Protein AF-A0A3D5R0T3-F1 (afdb_monomer)

Radius of gyration: 20.48 Å; Cα contacts (8 Å, |Δi|>4): 19; chains: 1; bounding box: 44×42×44 Å

Sequence (80 aa):
MSQYWSQTVKNIKPYVPGEQPKDRKYVKLNTNENPYPPSPKVIDAIKLAANDTLRLYPDPSGDELRDTIACAFGLKRENV

Structure (mmCIF, N/CA/C/O backbone):
data_AF-A0A3D5R0T3-F1
#
_entry.id   AF-A0A3D5R0T3-F1
#
loop_
_atom_site.group_PDB
_atom_site.id
_atom_site.type_symbol
_atom_site.label_atom_id
_atom_site.label_alt_id
_atom_site.label_comp_id
_atom_site.label_asym_id
_atom_site.label_entity_id
_atom_site.label_seq_id
_atom_site.pdbx_PDB_ins_code
_atom_site.Cartn_x
_atom_site.Cartn_y
_atom_site.Cartn_z
_atom_site.occupancy
_atom_site.B_iso_or_equiv
_atom_site.auth_seq_id
_atom_site.auth_comp_id
_atom_site.auth_asym_id
_atom_site.auth_atom_id
_atom_site.pdbx_PDB_model_num
ATOM 1 N N . MET A 1 1 ? 25.576 18.589 -12.418 1.00 73.62 1 MET A N 1
ATOM 2 C CA . MET A 1 1 ? 24.450 18.415 -11.466 1.00 73.62 1 MET A CA 1
ATOM 3 C C . MET A 1 1 ? 23.929 19.779 -11.041 1.00 73.62 1 MET A C 1
ATOM 5 O O . MET A 1 1 ? 24.700 20.729 -11.078 1.00 73.62 1 MET A O 1
ATOM 9 N N . SER A 1 2 ? 22.646 19.882 -10.674 1.00 84.62 2 SER A N 1
ATOM 10 C CA . SER A 1 2 ? 22.003 21.156 -10.315 1.00 84.62 2 SER A CA 1
ATOM 11 C C . SER A 1 2 ? 22.679 21.834 -9.118 1.00 84.62 2 SER A C 1
ATOM 13 O O . SER A 1 2 ? 22.971 21.192 -8.106 1.00 84.62 2 SER A O 1
ATOM 15 N N . GLN A 1 3 ? 22.894 23.147 -9.220 1.00 90.25 3 GLN A N 1
ATOM 16 C CA . GLN A 1 3 ? 23.442 23.969 -8.136 1.00 90.25 3 GLN A CA 1
ATOM 17 C C . GLN A 1 3 ? 22.509 24.053 -6.920 1.00 90.25 3 GLN A C 1
ATOM 19 O O . GLN A 1 3 ? 22.982 24.224 -5.802 1.00 90.25 3 GLN A O 1
ATOM 24 N N . TYR A 1 4 ? 21.206 23.848 -7.130 1.00 93.88 4 TYR A N 1
ATOM 25 C CA . TYR A 1 4 ? 20.177 23.914 -6.090 1.00 93.88 4 TYR A CA 1
ATOM 26 C C . TYR A 1 4 ? 20.083 22.640 -5.235 1.00 93.88 4 TYR A C 1
ATOM 28 O O . TYR A 1 4 ? 19.268 22.571 -4.321 1.00 93.88 4 TYR A O 1
ATOM 36 N N . TRP A 1 5 ? 20.880 21.606 -5.527 1.00 94.38 5 TRP A N 1
ATOM 37 C CA . TRP A 1 5 ? 20.871 20.374 -4.737 1.00 94.38 5 TRP A CA 1
ATOM 38 C C . TRP A 1 5 ? 21.675 20.528 -3.445 1.00 94.38 5 TRP A C 1
ATOM 40 O O . TRP A 1 5 ? 22.819 20.998 -3.457 1.00 94.38 5 TRP A O 1
ATOM 50 N N . SER A 1 6 ? 21.087 20.065 -2.339 1.00 94.88 6 SER A N 1
ATOM 51 C CA . SER A 1 6 ? 21.772 19.963 -1.052 1.00 94.88 6 SER A CA 1
ATOM 52 C C . SER A 1 6 ? 22.951 18.990 -1.133 1.00 94.88 6 SER A C 1
ATOM 54 O O . SER A 1 6 ? 23.010 18.119 -2.008 1.00 94.88 6 SER A O 1
ATOM 56 N N . GLN A 1 7 ? 23.899 19.112 -0.204 1.00 93.88 7 GLN A N 1
ATOM 57 C CA . GLN A 1 7 ? 25.065 18.230 -0.180 1.00 93.88 7 GLN A CA 1
ATOM 58 C C . GLN A 1 7 ? 24.676 16.757 0.028 1.00 93.88 7 GLN A C 1
ATOM 60 O O . GLN A 1 7 ? 25.265 15.873 -0.589 1.00 93.88 7 GLN A O 1
ATOM 65 N N . THR A 1 8 ? 23.639 16.498 0.828 1.00 94.44 8 THR A N 1
ATOM 66 C CA . THR A 1 8 ? 23.090 15.154 1.051 1.00 94.44 8 THR A CA 1
ATOM 67 C C . THR A 1 8 ? 22.610 14.518 -0.250 1.00 94.44 8 THR A C 1
ATOM 69 O O . THR A 1 8 ? 22.996 13.395 -0.555 1.00 94.44 8 THR A O 1
ATOM 72 N N . VAL A 1 9 ? 21.825 15.245 -1.055 1.00 93.81 9 VAL A N 1
ATOM 73 C CA . VAL A 1 9 ? 21.306 14.733 -2.337 1.00 93.81 9 VAL A CA 1
ATOM 74 C C . VAL A 1 9 ? 22.434 14.527 -3.346 1.00 93.81 9 VAL A C 1
ATOM 76 O O . VAL A 1 9 ? 22.415 13.555 -4.090 1.00 93.81 9 VAL A O 1
ATOM 79 N N . LYS A 1 10 ? 23.456 15.390 -3.348 1.00 92.38 10 LYS A N 1
ATOM 80 C CA . LYS A 1 10 ? 24.637 15.212 -4.211 1.00 92.38 10 LYS A CA 1
ATOM 81 C C . LYS A 1 10 ? 25.428 13.942 -3.884 1.00 92.38 10 LYS A C 1
ATOM 83 O O . LYS A 1 10 ? 26.047 13.380 -4.781 1.00 92.38 10 LYS A O 1
ATOM 88 N N . ASN A 1 11 ? 25.414 13.515 -2.622 1.00 93.38 11 ASN A N 1
ATOM 89 C CA . ASN A 1 11 ? 26.224 12.403 -2.126 1.00 93.38 11 ASN A CA 1
ATOM 90 C C . ASN A 1 11 ? 25.450 11.083 -1.998 1.00 93.38 11 ASN A C 1
ATOM 92 O O . ASN A 1 11 ? 26.061 10.051 -1.712 1.00 93.38 11 ASN A O 1
ATOM 96 N N . ILE A 1 12 ? 24.125 11.092 -2.174 1.00 95.00 12 ILE A N 1
ATOM 97 C CA . ILE A 1 12 ? 23.333 9.869 -2.073 1.00 95.00 12 ILE A CA 1
ATOM 98 C C . ILE A 1 12 ? 23.684 8.935 -3.234 1.00 95.00 12 ILE A C 1
ATOM 100 O O . ILE A 1 12 ? 23.748 9.348 -4.391 1.00 95.00 12 ILE A O 1
ATOM 104 N N . LYS A 1 13 ? 23.901 7.656 -2.927 1.00 94.38 13 LYS A N 1
ATOM 105 C CA 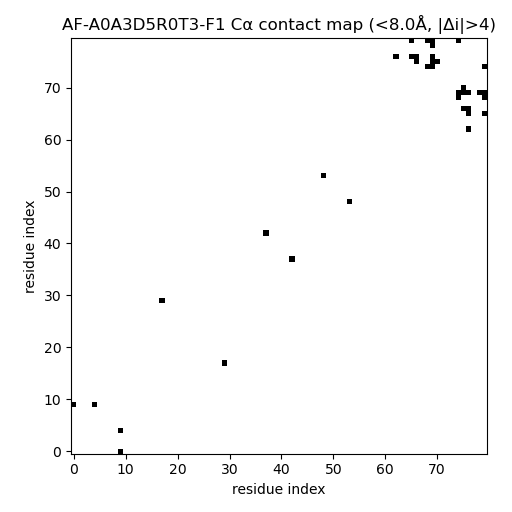. LYS A 1 13 ? 23.913 6.602 -3.942 1.00 94.38 13 LYS A CA 1
ATOM 106 C C . LYS A 1 13 ? 22.468 6.137 -4.124 1.00 94.38 13 LYS A C 1
ATOM 108 O O . LYS A 1 13 ? 21.905 5.623 -3.156 1.00 94.38 13 LYS A O 1
ATOM 113 N N . PRO A 1 14 ? 21.844 6.339 -5.297 1.00 93.31 14 PRO A N 1
ATOM 114 C CA . PRO A 1 14 ? 20.474 5.899 -5.517 1.00 93.31 14 PRO A CA 1
ATOM 115 C C . PRO A 1 14 ? 20.345 4.385 -5.351 1.00 93.31 14 PRO A C 1
ATOM 117 O O . PRO A 1 14 ? 21.282 3.637 -5.636 1.00 93.31 14 PRO A O 1
ATOM 120 N N . TYR A 1 15 ? 19.163 3.938 -4.929 1.00 95.81 15 TYR A N 1
ATOM 121 C CA . TYR A 1 15 ? 18.815 2.525 -4.982 1.00 95.81 15 TYR A CA 1
ATOM 122 C C . TYR A 1 15 ? 18.913 2.019 -6.427 1.00 95.81 15 TYR A C 1
ATOM 124 O O . TYR A 1 15 ? 18.346 2.623 -7.339 1.00 95.81 15 TYR A O 1
ATOM 132 N N . VAL A 1 16 ? 19.623 0.908 -6.620 1.00 95.81 16 VAL A N 1
ATOM 133 C CA . VAL A 1 16 ? 19.700 0.205 -7.903 1.00 95.81 16 VAL A CA 1
ATOM 134 C C . VAL A 1 16 ? 18.815 -1.037 -7.793 1.00 95.81 16 VAL A C 1
ATOM 136 O O . VAL A 1 16 ? 19.160 -1.944 -7.031 1.00 95.81 16 VAL A O 1
ATOM 139 N N . PRO A 1 17 ? 17.666 -1.089 -8.492 1.00 95.56 17 PRO A N 1
ATOM 140 C CA . PRO A 1 17 ? 16.823 -2.275 -8.484 1.00 95.56 17 PRO A CA 1
ATOM 141 C C . PRO A 1 17 ? 17.538 -3.464 -9.126 1.00 95.56 17 PRO A C 1
ATOM 143 O O . PRO A 1 17 ? 18.380 -3.301 -10.010 1.00 95.56 17 PRO A O 1
ATOM 146 N N . GLY A 1 18 ? 17.170 -4.669 -8.690 1.00 93.88 18 GLY A N 1
ATOM 147 C CA . GLY A 1 18 ? 17.604 -5.901 -9.343 1.00 93.88 18 GLY A CA 1
ATOM 148 C C . GLY A 1 18 ? 17.060 -6.022 -10.770 1.00 93.88 18 GLY A C 1
ATOM 149 O O . GLY A 1 18 ? 16.094 -5.358 -11.151 1.00 93.88 18 GLY A O 1
ATOM 150 N N . GLU A 1 19 ? 17.677 -6.900 -11.554 1.00 92.50 19 GLU A N 1
ATOM 151 C CA . GLU A 1 19 ? 17.287 -7.168 -12.939 1.00 92.50 19 GLU A CA 1
ATOM 152 C C . GLU A 1 19 ? 15.831 -7.658 -13.044 1.00 92.50 19 GLU A C 1
ATOM 154 O O . GLU A 1 19 ? 15.392 -8.499 -12.260 1.00 92.50 19 GLU A O 1
ATOM 159 N N . GLN A 1 20 ? 15.086 -7.165 -14.038 1.00 92.00 20 GLN A N 1
ATOM 160 C CA . GLN A 1 20 ? 13.754 -7.665 -14.399 1.00 92.00 20 GLN A CA 1
ATOM 161 C C . GLN A 1 20 ? 13.625 -7.798 -15.927 1.00 92.00 20 GLN A C 1
ATOM 163 O O . GLN A 1 20 ? 13.196 -6.845 -16.588 1.00 92.00 20 GLN A O 1
ATOM 168 N N . PRO A 1 21 ? 13.994 -8.956 -16.506 1.00 91.06 21 PRO A N 1
ATOM 169 C CA . PRO A 1 21 ? 13.912 -9.188 -17.946 1.00 91.06 21 PRO A CA 1
ATOM 170 C C . PRO A 1 21 ? 12.460 -9.200 -18.449 1.00 91.06 21 PRO A C 1
ATOM 172 O O . PRO A 1 21 ? 11.543 -9.605 -17.732 1.00 91.06 21 PRO A O 1
ATOM 175 N N . LYS A 1 22 ? 12.244 -8.759 -19.696 1.00 92.00 22 LYS A N 1
ATOM 176 C CA . LYS A 1 22 ? 10.910 -8.642 -20.333 1.00 92.00 22 LYS A CA 1
ATOM 177 C C . LYS A 1 22 ? 10.843 -9.222 -21.749 1.00 92.00 22 LYS A C 1
ATOM 179 O O . LYS A 1 22 ? 9.836 -9.081 -22.433 1.00 92.00 22 LYS A O 1
ATOM 184 N N . ASP A 1 23 ? 11.916 -9.856 -22.194 1.00 96.19 23 ASP A N 1
ATOM 185 C CA . ASP A 1 23 ? 12.097 -10.427 -23.532 1.00 96.19 23 ASP A CA 1
ATOM 186 C C . ASP A 1 23 ? 11.299 -11.721 -23.755 1.00 96.19 23 ASP A C 1
ATOM 188 O O . ASP A 1 23 ? 11.030 -12.109 -24.890 1.00 96.19 23 ASP A O 1
ATOM 192 N N . ARG A 1 24 ? 10.892 -12.391 -22.674 1.00 94.88 24 ARG A N 1
ATOM 193 C CA . ARG A 1 24 ? 10.091 -13.618 -22.706 1.00 94.88 24 ARG A CA 1
ATOM 194 C C . ARG A 1 24 ? 9.311 -13.795 -21.407 1.00 94.88 24 ARG A C 1
ATOM 196 O O . ARG A 1 24 ? 9.395 -12.980 -20.492 1.00 94.88 24 ARG A O 1
ATOM 203 N N . LYS A 1 25 ? 8.543 -14.881 -21.318 1.00 93.81 25 LYS A N 1
ATOM 204 C CA . LYS A 1 25 ? 7.893 -15.292 -20.069 1.00 93.81 25 LYS A CA 1
ATOM 205 C C . LYS A 1 25 ? 8.908 -15.973 -19.152 1.00 93.81 25 LYS A C 1
ATOM 207 O O . LYS A 1 25 ? 9.631 -16.864 -19.589 1.00 93.81 25 LYS A O 1
ATOM 212 N N . TYR A 1 26 ? 8.908 -15.578 -17.884 1.00 93.94 26 TYR A N 1
ATOM 213 C CA . TYR A 1 26 ? 9.789 -16.106 -16.845 1.00 93.94 26 TYR A CA 1
ATOM 214 C C . TYR A 1 26 ? 8.977 -16.716 -15.705 1.00 93.94 26 TYR A C 1
ATOM 216 O O . TYR A 1 26 ? 7.883 -16.243 -15.395 1.00 93.94 26 TYR A O 1
ATOM 224 N N . VAL A 1 27 ? 9.552 -17.714 -15.031 1.00 95.25 27 VAL A N 1
ATOM 225 C CA . VAL A 1 27 ? 9.156 -18.039 -13.656 1.00 95.25 27 VAL A CA 1
ATOM 226 C C . VAL A 1 27 ? 9.808 -16.988 -12.758 1.00 95.25 27 VAL A C 1
ATOM 228 O O . VAL A 1 27 ? 11.026 -16.979 -12.586 1.00 95.25 27 VAL A O 1
ATOM 231 N N . LYS A 1 28 ? 9.011 -16.041 -12.261 1.00 94.75 28 LYS A N 1
ATOM 232 C CA . LYS A 1 28 ? 9.503 -14.863 -11.538 1.00 94.75 28 LYS A CA 1
ATOM 233 C C . LYS A 1 28 ? 9.689 -15.176 -10.053 1.00 94.75 28 LYS A C 1
ATOM 235 O O . LYS A 1 28 ? 8.713 -15.436 -9.362 1.00 94.75 28 LYS A O 1
ATOM 240 N N . LEU A 1 29 ? 10.936 -15.136 -9.575 1.00 95.12 29 LEU A N 1
ATOM 241 C CA . LEU A 1 29 ? 11.316 -15.503 -8.196 1.00 95.12 29 LEU A CA 1
ATOM 242 C C . LEU A 1 29 ? 12.271 -14.489 -7.535 1.00 95.12 29 LEU A C 1
ATOM 244 O O . LEU A 1 29 ? 12.880 -14.781 -6.514 1.00 95.12 29 LEU A O 1
ATOM 248 N N . ASN A 1 30 ? 12.440 -13.302 -8.123 1.00 94.94 30 ASN A N 1
ATOM 249 C CA . ASN A 1 30 ? 13.496 -12.349 -7.758 1.00 94.94 30 ASN A CA 1
ATOM 250 C C . ASN A 1 30 ? 13.032 -11.152 -6.902 1.00 94.94 30 ASN A C 1
ATOM 252 O O . ASN A 1 30 ? 13.856 -10.310 -6.557 1.00 94.94 30 ASN A O 1
ATOM 256 N N . THR A 1 31 ? 11.739 -11.036 -6.574 1.00 95.19 31 THR A N 1
ATOM 257 C CA . THR A 1 31 ? 11.187 -9.888 -5.814 1.00 95.19 31 THR A CA 1
ATOM 258 C C . THR A 1 31 ? 10.283 -10.283 -4.645 1.00 95.19 31 THR A C 1
ATOM 260 O O . THR A 1 31 ? 9.563 -9.432 -4.132 1.00 95.19 31 THR A O 1
ATOM 263 N N . ASN A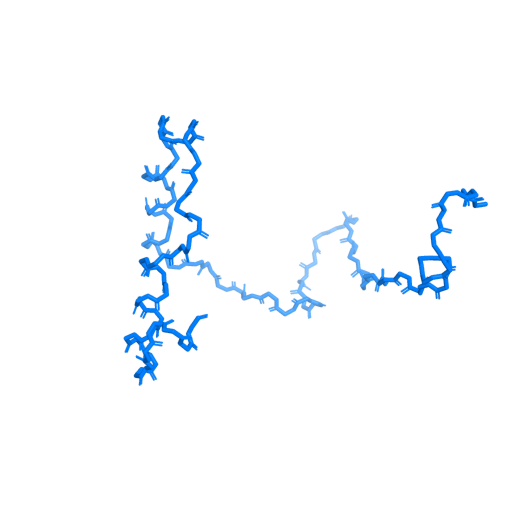 1 32 ? 10.298 -11.555 -4.231 1.00 96.81 32 ASN A N 1
ATOM 264 C CA . ASN A 1 32 ? 9.511 -12.073 -3.101 1.00 96.81 32 ASN A CA 1
ATOM 265 C C . ASN A 1 32 ? 7.988 -11.830 -3.211 1.00 96.81 32 ASN A C 1
ATOM 267 O O . ASN A 1 32 ? 7.311 -11.632 -2.205 1.00 96.81 32 ASN A O 1
ATOM 271 N N . GLU A 1 33 ? 7.440 -11.825 -4.429 1.00 97.19 33 GLU A N 1
ATOM 272 C CA . GLU A 1 33 ? 5.991 -11.730 -4.641 1.00 97.19 33 GLU A CA 1
ATOM 273 C C . GLU A 1 33 ? 5.279 -13.015 -4.202 1.00 97.19 33 GLU A C 1
ATOM 275 O O . GLU A 1 33 ? 5.826 -14.116 -4.302 1.00 97.19 33 GLU A O 1
ATOM 280 N N . ASN A 1 34 ? 4.034 -12.881 -3.741 1.00 97.75 34 ASN A N 1
ATOM 281 C CA . ASN A 1 34 ? 3.199 -14.034 -3.426 1.00 97.75 34 ASN A CA 1
ATOM 282 C C . ASN A 1 34 ? 2.759 -14.728 -4.734 1.00 97.75 34 ASN A C 1
ATOM 284 O O . ASN A 1 34 ? 2.245 -14.043 -5.621 1.00 97.75 34 ASN A O 1
ATOM 288 N N . PRO A 1 35 ? 2.931 -16.057 -4.880 1.00 97.44 35 PRO A N 1
ATOM 289 C CA . PRO A 1 35 ? 2.512 -16.773 -6.087 1.00 97.44 35 PRO A CA 1
ATOM 290 C C . PRO A 1 35 ? 0.986 -16.926 -6.215 1.00 97.44 35 PRO A C 1
ATOM 292 O O . PRO A 1 35 ? 0.497 -17.256 -7.295 1.00 97.44 35 PRO A O 1
ATOM 295 N N . TYR A 1 36 ? 0.232 -16.725 -5.131 1.00 98.00 36 TYR A N 1
ATOM 296 C CA . TYR A 1 36 ? -1.222 -16.861 -5.104 1.00 98.00 36 TYR A CA 1
ATOM 297 C C . TYR A 1 36 ? -1.927 -15.521 -5.352 1.00 98.00 36 TYR A C 1
ATOM 299 O O . TYR A 1 36 ? -1.404 -14.464 -4.986 1.00 98.00 36 TYR A O 1
ATOM 307 N N . PRO A 1 37 ? -3.145 -15.540 -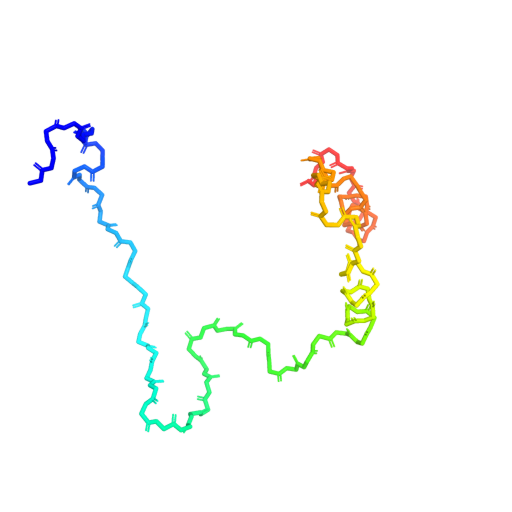5.926 1.00 97.81 37 PRO A N 1
ATOM 308 C CA . PRO A 1 37 ? -3.969 -14.342 -6.011 1.00 97.81 37 PRO A CA 1
ATOM 309 C C . PRO A 1 37 ? -4.346 -13.824 -4.610 1.00 97.81 37 PRO A C 1
ATOM 311 O O . PRO A 1 37 ? -4.363 -14.594 -3.643 1.00 97.81 37 PRO A O 1
ATOM 314 N N . PRO A 1 38 ? -4.698 -12.531 -4.480 1.00 98.12 38 PRO A N 1
ATOM 315 C CA . PRO A 1 38 ? -5.241 -12.009 -3.233 1.00 98.12 38 PRO A CA 1
ATOM 316 C C . PRO A 1 38 ? -6.594 -12.662 -2.908 1.00 98.12 38 PRO A C 1
ATOM 318 O O . PRO A 1 38 ? -7.237 -13.285 -3.754 1.00 98.12 38 PRO A O 1
ATOM 321 N N . SER A 1 39 ? -7.062 -12.469 -1.674 1.00 98.38 39 SER A N 1
ATOM 322 C CA . SER A 1 39 ? -8.401 -12.900 -1.259 1.00 98.38 39 SER A CA 1
ATOM 323 C C . SER A 1 39 ? -9.488 -12.334 -2.191 1.00 98.38 39 SER A C 1
ATOM 325 O O . SER A 1 39 ? -9.458 -11.134 -2.477 1.00 98.38 39 SER A O 1
ATOM 327 N N . PRO A 1 40 ? -10.500 -13.125 -2.603 1.00 98.44 40 PRO A N 1
ATOM 328 C CA . PRO A 1 40 ? -11.631 -12.623 -3.389 1.00 98.44 40 PRO A CA 1
ATOM 329 C C . PRO A 1 40 ? -12.335 -11.420 -2.744 1.00 98.44 40 PRO A C 1
ATOM 331 O O . PRO A 1 40 ? -12.729 -10.493 -3.443 1.00 98.44 40 PRO A O 1
ATOM 334 N N . LYS A 1 41 ? -12.377 -11.368 -1.402 1.00 98.50 41 LYS A N 1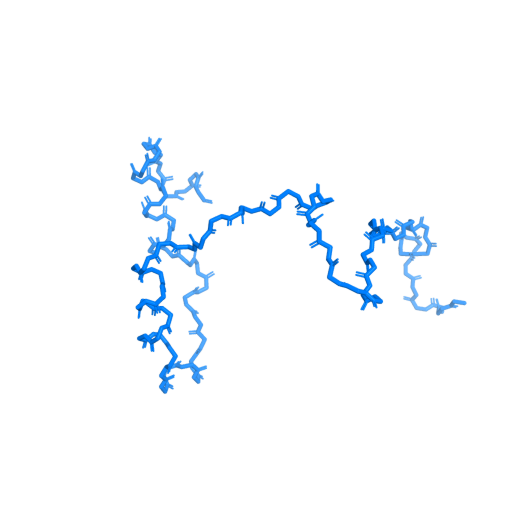
ATOM 335 C CA . LYS A 1 41 ? -12.940 -10.234 -0.647 1.00 98.50 41 LYS A CA 1
ATOM 336 C C . LYS A 1 41 ? -12.232 -8.909 -0.951 1.00 98.50 41 LYS A C 1
ATOM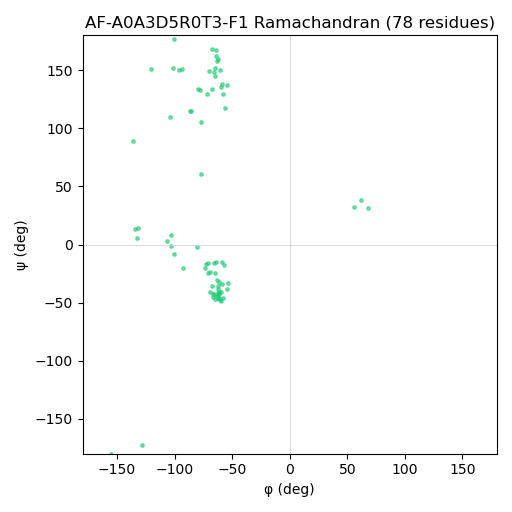 338 O O . LYS A 1 41 ? -12.871 -7.865 -0.952 1.00 98.50 41 LYS A O 1
ATOM 343 N N . VAL A 1 42 ? -10.923 -8.948 -1.217 1.00 98.19 42 VAL A N 1
ATOM 344 C CA . VAL A 1 42 ? -10.143 -7.757 -1.593 1.00 98.19 42 VAL A CA 1
ATOM 345 C C . VAL A 1 42 ? -10.548 -7.279 -2.985 1.00 98.19 42 VAL A C 1
ATOM 347 O O . VAL A 1 42 ? -10.709 -6.081 -3.195 1.00 98.19 42 VAL A O 1
ATOM 350 N N . ILE A 1 43 ? -10.764 -8.201 -3.926 1.00 98.44 43 ILE A N 1
ATOM 351 C CA . ILE A 1 43 ? -11.215 -7.860 -5.281 1.00 98.44 43 ILE A CA 1
ATOM 352 C C . ILE A 1 43 ? -12.596 -7.198 -5.241 1.00 98.44 43 ILE A C 1
ATOM 354 O O . ILE A 1 43 ? -12.807 -6.188 -5.913 1.00 98.44 43 ILE A O 1
ATOM 358 N N . ASP A 1 44 ? -13.515 -7.730 -4.437 1.00 98.56 44 ASP A N 1
ATOM 359 C CA . ASP A 1 44 ? -14.857 -7.163 -4.286 1.00 98.56 44 ASP A CA 1
ATOM 360 C C . ASP A 1 44 ? -14.820 -5.779 -3.621 1.00 98.56 44 ASP A C 1
ATOM 362 O O . ASP A 1 44 ? -15.470 -4.851 -4.103 1.00 98.56 44 ASP A O 1
ATOM 366 N N . ALA A 1 45 ? -13.996 -5.601 -2.581 1.00 98.00 45 ALA A N 1
ATOM 367 C CA . ALA A 1 45 ? -13.807 -4.307 -1.925 1.00 98.00 45 ALA A CA 1
ATOM 368 C C . ALA A 1 45 ? -13.228 -3.245 -2.877 1.00 98.00 45 ALA A C 1
ATOM 370 O O . ALA A 1 45 ? -13.718 -2.119 -2.906 1.00 98.00 45 ALA A O 1
ATOM 371 N N . ILE A 1 46 ? -12.237 -3.603 -3.704 1.00 98.06 46 ILE A N 1
ATOM 372 C CA . ILE A 1 46 ? -11.664 -2.693 -4.711 1.00 98.06 46 ILE A CA 1
ATOM 373 C C . ILE A 1 46 ? -12.723 -2.285 -5.738 1.00 98.06 46 ILE A C 1
ATOM 375 O O . ILE A 1 46 ? -12.845 -1.102 -6.050 1.00 98.06 46 ILE A O 1
ATOM 379 N N . LYS A 1 47 ? -13.507 -3.242 -6.253 1.00 98.19 47 LYS A N 1
ATOM 380 C CA . LYS A 1 47 ? -14.591 -2.946 -7.205 1.00 98.19 47 LYS A CA 1
ATOM 381 C C . LYS A 1 47 ? -15.623 -1.997 -6.605 1.00 98.19 47 LYS A C 1
ATOM 383 O O . LYS A 1 47 ? -16.075 -1.092 -7.295 1.00 98.19 47 LYS A O 1
ATOM 388 N N . LEU A 1 48 ? -15.977 -2.193 -5.334 1.00 97.88 48 LEU A N 1
ATOM 389 C CA . LEU A 1 48 ? -16.906 -1.316 -4.630 1.00 97.88 48 LEU A CA 1
ATOM 390 C C . LEU A 1 48 ? -16.321 0.086 -4.429 1.00 97.88 48 LEU A C 1
ATOM 392 O O . LEU A 1 48 ? -17.033 1.065 -4.627 1.00 97.88 48 LEU A O 1
ATOM 396 N N . ALA A 1 49 ? -15.044 0.190 -4.055 1.00 96.69 49 ALA A N 1
ATOM 397 C CA . ALA A 1 49 ? -14.367 1.462 -3.804 1.00 96.69 49 ALA A CA 1
ATOM 398 C C . ALA A 1 49 ? -14.100 2.277 -5.082 1.00 96.69 49 ALA A C 1
ATOM 400 O O . ALA A 1 49 ? -13.987 3.499 -5.018 1.00 96.69 49 ALA A O 1
ATOM 401 N N . ALA A 1 50 ? -14.018 1.623 -6.243 1.00 97.62 50 ALA A N 1
ATOM 402 C CA . ALA A 1 50 ? -13.833 2.260 -7.543 1.00 97.62 50 ALA A CA 1
ATOM 403 C C . ALA A 1 50 ? -15.134 2.904 -8.067 1.00 97.62 50 ALA A C 1
ATOM 405 O O . ALA A 1 50 ? -15.652 2.530 -9.118 1.00 97.62 50 ALA A O 1
ATOM 406 N N . ASN A 1 51 ? -15.668 3.868 -7.317 1.00 97.25 51 ASN A N 1
ATOM 407 C CA . ASN A 1 51 ? -16.883 4.609 -7.648 1.00 97.25 51 ASN A CA 1
ATOM 408 C C . ASN A 1 51 ? -16.652 6.133 -7.563 1.00 97.25 51 ASN A C 1
ATOM 410 O O . ASN A 1 51 ? -15.524 6.598 -7.385 1.00 97.25 51 ASN A O 1
ATOM 414 N N . ASP A 1 52 ? -17.716 6.928 -7.697 1.00 97.50 52 ASP A N 1
ATOM 415 C CA . ASP A 1 52 ? -17.640 8.394 -7.737 1.00 97.50 52 ASP A CA 1
ATOM 416 C C . ASP A 1 52 ? -16.976 9.034 -6.503 1.00 97.50 52 ASP A C 1
ATOM 418 O O . ASP A 1 52 ? -16.570 10.199 -6.567 1.00 97.50 52 ASP A O 1
ATOM 422 N N . THR A 1 53 ? -16.856 8.327 -5.373 1.00 96.06 53 THR A N 1
ATOM 423 C CA . THR A 1 53 ? -16.153 8.814 -4.175 1.00 96.06 53 THR A CA 1
ATOM 424 C C . THR A 1 53 ? -14.656 9.007 -4.388 1.00 96.06 53 THR A C 1
ATOM 426 O O . THR A 1 53 ? -14.059 9.757 -3.624 1.00 96.06 53 THR A O 1
ATOM 429 N N . LEU A 1 54 ? -14.058 8.455 -5.452 1.00 97.81 54 LEU A N 1
ATOM 430 C CA . LEU A 1 54 ? -12.651 8.691 -5.813 1.00 97.81 54 LEU A CA 1
ATOM 431 C C . LEU A 1 54 ? -12.310 10.172 -6.059 1.00 97.81 54 LEU A C 1
ATOM 433 O O . LEU A 1 54 ? -11.138 10.538 -6.072 1.00 97.81 54 LEU A O 1
ATOM 437 N N . ARG A 1 55 ? -13.316 11.041 -6.241 1.00 97.75 55 ARG A N 1
ATOM 438 C CA . ARG A 1 55 ? -13.128 12.503 -6.291 1.00 97.75 55 ARG A CA 1
ATOM 439 C C . ARG A 1 55 ? -12.772 13.124 -4.934 1.00 97.75 55 ARG A C 1
ATOM 441 O O . ARG A 1 55 ? -12.399 14.292 -4.880 1.00 97.75 55 ARG A O 1
ATOM 448 N N . LEU A 1 56 ? -12.987 12.390 -3.846 1.00 97.38 56 LEU A N 1
ATOM 449 C CA . LEU A 1 56 ? -12.733 12.827 -2.481 1.00 97.38 56 LEU A CA 1
ATOM 450 C C . LEU A 1 56 ? -11.359 12.326 -2.033 1.00 97.38 56 LEU A C 1
ATOM 452 O O . LEU A 1 56 ? -10.901 11.264 -2.454 1.00 97.38 56 LEU A O 1
ATOM 456 N N . TYR A 1 57 ? -10.714 13.082 -1.146 1.00 97.50 57 TYR A N 1
ATOM 457 C CA . TYR A 1 57 ? -9.525 12.585 -0.461 1.00 97.50 57 TYR A CA 1
ATOM 458 C C . TYR A 1 57 ? -9.886 11.392 0.439 1.00 97.50 57 TYR A C 1
ATOM 460 O O . TYR A 1 57 ? -10.980 11.382 1.013 1.00 97.50 57 TYR A O 1
ATOM 468 N N . PRO A 1 58 ? -8.986 10.400 0.580 1.00 96.19 58 PRO A N 1
ATOM 469 C CA . PRO A 1 58 ? -9.170 9.320 1.540 1.00 96.19 58 PRO A CA 1
ATOM 470 C C . PRO A 1 58 ? -9.070 9.849 2.976 1.00 96.19 58 PRO A C 1
ATOM 472 O O . PRO A 1 58 ? -8.605 10.967 3.210 1.00 96.19 58 PRO A O 1
ATOM 475 N N . ASP A 1 59 ? -9.463 9.012 3.936 1.00 95.94 59 ASP A N 1
ATOM 476 C CA . ASP A 1 59 ? -9.179 9.253 5.349 1.00 95.94 59 ASP A CA 1
ATOM 477 C C . ASP A 1 59 ? -7.657 9.426 5.560 1.00 95.94 59 ASP A C 1
ATOM 479 O O . ASP A 1 59 ? -6.897 8.496 5.268 1.00 95.94 59 ASP A O 1
ATOM 483 N N . PRO A 1 60 ? -7.183 10.597 6.029 1.00 96.81 60 PRO A N 1
ATOM 484 C CA . PRO A 1 60 ? -5.757 10.869 6.168 1.00 96.81 60 PRO A CA 1
ATOM 485 C C . PRO A 1 60 ? -5.079 10.050 7.274 1.00 96.81 60 PRO A C 1
ATOM 487 O O . PRO A 1 60 ? -3.862 9.873 7.212 1.00 96.81 60 PRO A O 1
ATOM 490 N N . SER A 1 61 ? -5.820 9.579 8.285 1.00 96.19 61 SER A N 1
ATOM 491 C CA . SER A 1 61 ? -5.270 8.764 9.380 1.00 96.19 61 SER A CA 1
ATOM 492 C C . SER A 1 61 ? -5.366 7.262 9.115 1.00 96.19 61 SER A C 1
ATOM 494 O O . SER A 1 61 ? -4.611 6.500 9.721 1.00 96.19 61 SER A O 1
ATOM 496 N N . GLY A 1 62 ? -6.245 6.832 8.204 1.00 97.25 62 GLY A N 1
ATOM 497 C CA . GLY A 1 62 ? -6.468 5.421 7.889 1.00 97.25 62 GLY A CA 1
ATOM 498 C C . GLY A 1 62 ? -6.987 4.633 9.092 1.00 97.25 62 GLY A C 1
ATOM 499 O O . GLY A 1 62 ? -6.554 3.501 9.323 1.00 97.25 62 GLY A O 1
ATOM 500 N N . ASP A 1 63 ? -7.868 5.237 9.890 1.00 97.75 63 ASP A N 1
ATOM 501 C CA . ASP A 1 63 ? -8.218 4.740 11.222 1.00 97.75 63 ASP A CA 1
ATOM 502 C C . ASP A 1 63 ? -8.859 3.347 11.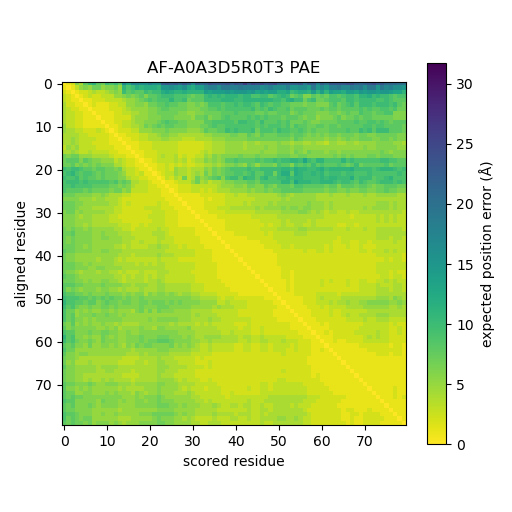183 1.00 97.75 63 ASP A C 1
ATOM 504 O O . ASP A 1 63 ? -8.513 2.499 12.005 1.00 97.75 63 ASP A O 1
ATOM 508 N N . GLU A 1 64 ? -9.699 3.060 10.183 1.00 97.69 64 GLU A N 1
ATOM 509 C CA . GLU A 1 64 ? -10.324 1.738 10.009 1.00 97.69 64 GLU A CA 1
ATOM 510 C C . GLU A 1 64 ? -9.281 0.623 9.796 1.00 97.69 64 GLU A C 1
ATOM 512 O O . GLU A 1 64 ? -9.380 -0.468 10.372 1.00 97.69 64 GLU A O 1
ATOM 517 N N . LEU A 1 65 ? -8.235 0.898 9.008 1.00 97.94 65 LEU A N 1
ATOM 518 C CA . LEU A 1 65 ? -7.139 -0.046 8.788 1.00 97.94 65 LEU A CA 1
ATOM 519 C C . LEU A 1 65 ? -6.341 -0.254 10.077 1.00 97.94 65 LEU A C 1
ATOM 521 O O . LEU A 1 65 ? -6.042 -1.394 10.443 1.00 97.94 65 LEU A O 1
ATOM 525 N N . ARG A 1 66 ? -6.018 0.839 10.775 1.00 98.44 66 ARG A N 1
ATOM 526 C CA . ARG A 1 66 ? -5.246 0.798 12.023 1.00 98.44 66 ARG A CA 1
ATOM 527 C C . ARG A 1 66 ? -5.983 0.029 13.113 1.00 98.44 66 ARG A C 1
ATOM 529 O O . ARG A 1 66 ? -5.370 -0.795 13.784 1.00 98.44 66 ARG A O 1
ATOM 536 N N . ASP A 1 67 ? -7.293 0.225 13.237 1.00 98.56 67 ASP A N 1
ATOM 537 C CA . ASP A 1 67 ? -8.153 -0.542 14.143 1.00 98.56 67 ASP A CA 1
ATOM 538 C C . ASP A 1 67 ? -8.155 -2.032 13.828 1.00 98.56 67 ASP A C 1
ATOM 540 O O . ASP A 1 67 ? -7.996 -2.866 14.722 1.00 98.56 67 ASP A O 1
ATOM 544 N N . THR A 1 68 ? -8.309 -2.372 12.549 1.00 98.38 68 THR A N 1
ATOM 545 C CA . THR A 1 68 ? -8.366 -3.765 12.101 1.00 98.38 68 THR A CA 1
ATOM 546 C C . THR A 1 68 ? -7.053 -4.490 12.396 1.00 98.38 68 THR A C 1
ATOM 548 O O . THR A 1 68 ? -7.063 -5.602 12.928 1.00 98.38 68 THR A O 1
ATOM 551 N N . ILE A 1 69 ? -5.915 -3.850 12.108 1.00 98.56 69 ILE A N 1
ATOM 552 C CA . ILE A 1 69 ? -4.583 -4.383 12.423 1.00 98.56 69 ILE A CA 1
ATOM 553 C C . ILE A 1 69 ? -4.401 -4.489 13.940 1.00 98.56 69 ILE A C 1
ATOM 555 O O . ILE A 1 69 ? -3.980 -5.537 14.429 1.00 98.56 69 ILE A O 1
ATOM 559 N N . ALA A 1 70 ? -4.751 -3.445 14.696 1.00 98.62 70 ALA A N 1
ATOM 560 C CA . ALA A 1 70 ? -4.609 -3.448 16.147 1.00 98.62 70 ALA A CA 1
ATOM 561 C C . ALA A 1 70 ? -5.385 -4.611 16.778 1.00 98.62 70 ALA A C 1
ATOM 563 O O . ALA A 1 70 ? -4.829 -5.363 17.575 1.00 98.62 70 ALA A O 1
ATOM 564 N N . CYS A 1 71 ? -6.629 -4.829 16.351 1.00 98.50 71 CYS A N 1
ATOM 565 C CA . CYS A 1 71 ? -7.437 -5.958 16.795 1.00 98.50 71 CYS A CA 1
ATOM 566 C C . CYS A 1 71 ? -6.799 -7.309 16.427 1.00 98.50 71 CYS A C 1
ATOM 568 O O . CYS A 1 71 ? -6.671 -8.177 17.290 1.00 98.50 71 CYS A O 1
ATOM 570 N N . ALA A 1 72 ? -6.342 -7.473 15.180 1.00 98.50 72 ALA A N 1
ATOM 571 C CA . ALA A 1 72 ? -5.756 -8.726 14.698 1.00 98.50 72 ALA A CA 1
ATOM 572 C C . ALA A 1 72 ? -4.481 -9.139 15.456 1.00 98.50 72 ALA A C 1
ATOM 574 O O . ALA A 1 72 ? -4.226 -10.332 15.618 1.00 98.50 72 ALA A O 1
ATOM 575 N N . PHE A 1 73 ? -3.697 -8.166 15.928 1.00 98.44 73 PHE A N 1
ATOM 576 C CA . PHE A 1 73 ? -2.433 -8.401 16.632 1.00 98.44 73 PHE A CA 1
ATOM 577 C C . PHE A 1 73 ? -2.497 -8.139 18.148 1.00 98.44 73 PHE A C 1
ATOM 579 O O . PHE A 1 73 ? -1.476 -8.258 18.823 1.00 98.44 73 PHE A O 1
ATOM 586 N N . GLY A 1 74 ? -3.665 -7.797 18.705 1.00 98.25 74 GLY A N 1
ATOM 587 C CA . GLY A 1 74 ? -3.817 -7.494 20.136 1.00 98.25 74 GLY A CA 1
ATOM 588 C C . GLY A 1 74 ? -3.108 -6.208 20.584 1.00 98.25 74 GLY A C 1
ATOM 589 O O . GLY A 1 74 ? -2.631 -6.120 21.715 1.00 98.25 74 GLY A O 1
ATOM 590 N N . LEU A 1 75 ? -3.009 -5.221 19.695 1.00 98.44 75 LEU A N 1
ATOM 591 C CA . LEU A 1 75 ? -2.396 -3.916 19.938 1.00 98.44 75 LEU A CA 1
ATOM 592 C C . LEU A 1 75 ? -3.461 -2.846 20.217 1.00 98.44 75 LEU A C 1
ATOM 594 O O . LEU A 1 75 ? -4.666 -3.084 20.146 1.00 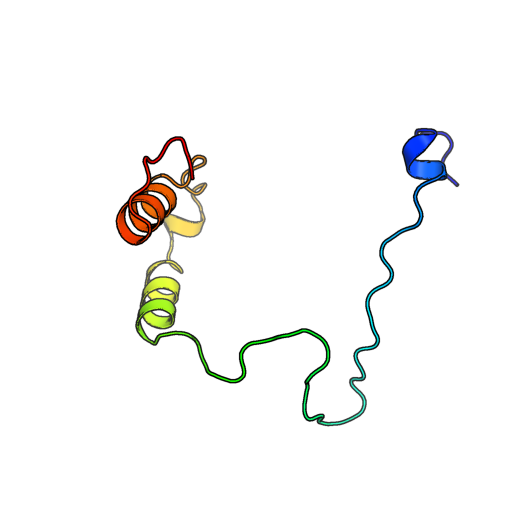98.44 75 LEU A O 1
ATOM 598 N N . LYS A 1 76 ? -2.993 -1.631 20.509 1.00 98.12 76 LYS A N 1
ATOM 599 C CA . LYS A 1 76 ? -3.822 -0.422 20.511 1.00 98.12 76 LYS A CA 1
ATOM 600 C C . LYS A 1 76 ? -3.577 0.372 19.227 1.00 98.12 76 LYS A C 1
ATOM 602 O O . LYS A 1 76 ? -2.470 0.301 18.694 1.00 98.12 76 LYS A O 1
ATOM 607 N N . ARG A 1 77 ? -4.569 1.141 18.761 1.00 97.62 77 ARG A N 1
ATOM 608 C CA . ARG A 1 77 ? -4.485 1.923 17.511 1.00 97.62 77 ARG A CA 1
ATOM 609 C C . ARG A 1 77 ? -3.267 2.843 17.482 1.00 97.62 77 ARG A C 1
ATOM 611 O O . ARG A 1 77 ? -2.635 2.964 16.446 1.00 97.62 77 ARG A O 1
A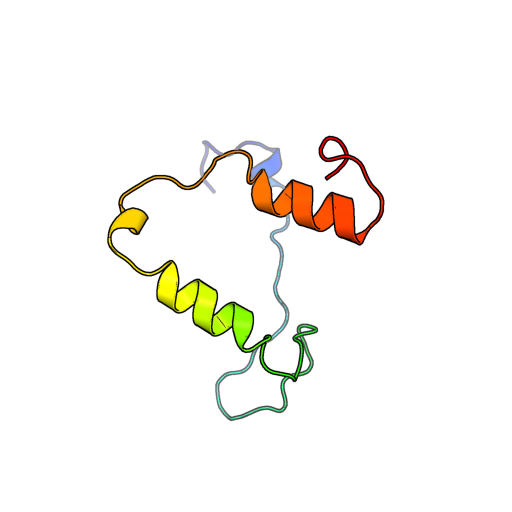TOM 618 N N . GLU A 1 78 ? -2.909 3.464 18.605 1.00 97.44 78 GLU A N 1
ATOM 619 C CA . GLU A 1 78 ? -1.749 4.360 18.700 1.00 97.44 78 GLU A CA 1
ATOM 620 C C . GLU A 1 78 ? -0.397 3.672 18.449 1.00 97.44 78 GLU A C 1
ATOM 622 O O . GLU A 1 78 ? 0.593 4.356 18.206 1.00 97.44 78 GLU A O 1
ATOM 627 N N . ASN A 1 79 ? -0.366 2.337 18.487 1.00 97.19 79 ASN A N 1
ATOM 628 C CA . ASN A 1 79 ? 0.817 1.517 18.232 1.00 97.19 79 ASN A CA 1
ATOM 629 C C . ASN A 1 79 ? 0.808 0.872 16.833 1.00 97.19 79 ASN A C 1
ATOM 631 O O . ASN A 1 79 ? 1.651 0.016 16.560 1.00 97.19 79 ASN A O 1
ATOM 635 N N . VAL A 1 80 ? -0.151 1.250 15.981 1.00 96.19 80 VAL A N 1
ATOM 636 C CA . VAL A 1 80 ? -0.222 0.913 14.551 1.00 96.19 80 VAL A CA 1
ATOM 637 C C . VAL A 1 80 ? -0.040 2.187 13.747 1.00 96.19 80 VAL A C 1
ATOM 639 O O . VAL A 1 80 ? 0.783 2.169 12.812 1.00 96.19 80 VAL A O 1
#

Mean predicted aligned error: 4.6 Å

pLDDT: mean 95.92, std 3.49, range [73.62, 98.62]

Solvent-accessible surface area (backbone atoms only — not comparable to full-atom values): 5640 Å² total; per-residue (Å²): 131,70,87,88,58,52,71,67,68,73,67,57,78,75,90,77,80,78,93,78,87,78,92,63,93,73,91,86,78,88,78,81,71,76,94,65,81,76,61,68,69,57,56,53,51,50,59,65,60,71,45,84,64,69,82,50,83,74,73,90,81,43,60,72,61,29,44,54,51,12,63,76,72,74,53,51,53,94,81,95

Second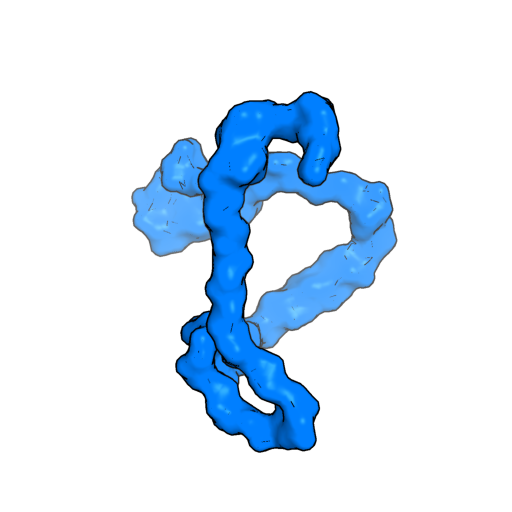ary structure (DSSP, 8-state):
--TTS-HHHHH-----PPP---SS-----SS---SSPPPHHHHHHHHHHSSGGGGSPPPSS-HHHHHHHHHHHT--GGG-

Foldseek 3Di:
DDPPDDPCVVPDDDDDDDDDDDPDDDPDDRPPDDPDDDDVVVVVVVVVVPDPCVVDDDDPLVQVVLVVVCVVVVHDSVVD